Protein AF-A0A4U9VRC7-F1 (afdb_monomer_lite)

Sequence (42 aa):
MLQGMRKPVNDLSRGALVDDIVYTVALTAIQSAQADAQAAKA

Radius of gyration: 11.9 Å; chains: 1; bounding box: 26×16×31 Å

Secondary structure (DSSP, 8-state):
---S-SS------TT--HHHHHHHHHHHHHHHHHHHHHHTT-

Structure (mmCIF, N/CA/C/O backbone):
data_AF-A0A4U9VRC7-F1
#
_entry.id   AF-A0A4U9VRC7-F1
#
loop_
_atom_site.group_PDB
_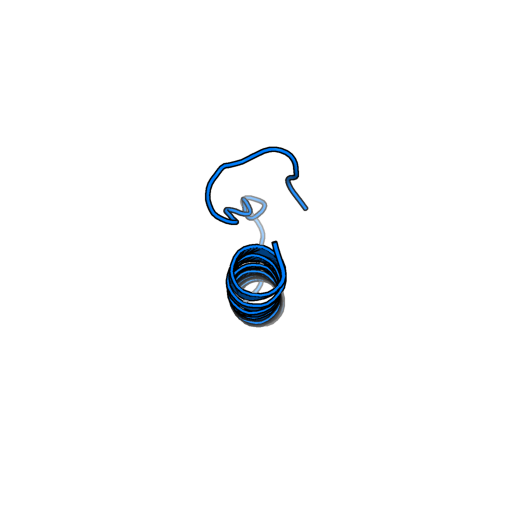atom_site.id
_atom_site.type_symbol
_atom_site.label_atom_id
_atom_site.label_alt_id
_atom_site.label_comp_id
_atom_site.label_asym_id
_atom_site.label_entity_id
_atom_site.label_seq_id
_atom_site.pdbx_PDB_ins_code
_atom_site.Cartn_x
_atom_site.Cartn_y
_atom_site.Cartn_z
_atom_site.occupancy
_atom_site.B_iso_or_equiv
_atom_site.auth_seq_id
_atom_site.auth_comp_id
_atom_site.auth_asym_id
_atom_site.auth_atom_id
_atom_site.pdbx_PDB_model_num
ATOM 1 N N . MET A 1 1 ? 4.735 6.420 4.851 1.00 82.19 1 MET A N 1
ATOM 2 C CA . MET A 1 1 ? 3.503 6.068 5.589 1.00 82.19 1 MET A CA 1
ATOM 3 C C . MET A 1 1 ? 3.013 7.302 6.301 1.00 82.19 1 MET A C 1
ATOM 5 O O . MET A 1 1 ? 3.745 7.828 7.133 1.00 82.19 1 MET A O 1
ATOM 9 N N . LEU A 1 2 ? 1.828 7.785 5.941 1.00 90.25 2 LEU A N 1
ATOM 10 C CA . LEU A 1 2 ? 1.261 8.998 6.527 1.00 90.25 2 LEU A CA 1
ATOM 11 C C . LEU A 1 2 ? 0.353 8.649 7.716 1.00 90.25 2 LEU A C 1
ATOM 13 O O . LEU A 1 2 ? -0.264 7.585 7.752 1.00 90.25 2 LEU A O 1
ATOM 17 N N . GLN A 1 3 ? 0.291 9.542 8.702 1.00 89.19 3 GLN A N 1
ATOM 18 C CA . GLN A 1 3 ? -0.499 9.399 9.929 1.00 89.19 3 GLN A CA 1
ATOM 19 C C . GLN A 1 3 ? -1.295 10.682 10.196 1.00 89.19 3 GLN A C 1
ATOM 21 O O . GLN A 1 3 ? -1.019 11.725 9.609 1.00 89.19 3 GLN A O 1
ATOM 26 N N . GLY A 1 4 ? -2.294 10.605 11.079 1.00 89.88 4 GLY A N 1
ATOM 27 C CA . GLY A 1 4 ? -3.085 11.771 11.495 1.00 89.88 4 GLY A CA 1
ATOM 28 C C . GLY A 1 4 ? -4.174 12.203 10.508 1.00 89.88 4 GLY A C 1
ATOM 29 O O . GLY A 1 4 ? -4.849 13.202 10.738 1.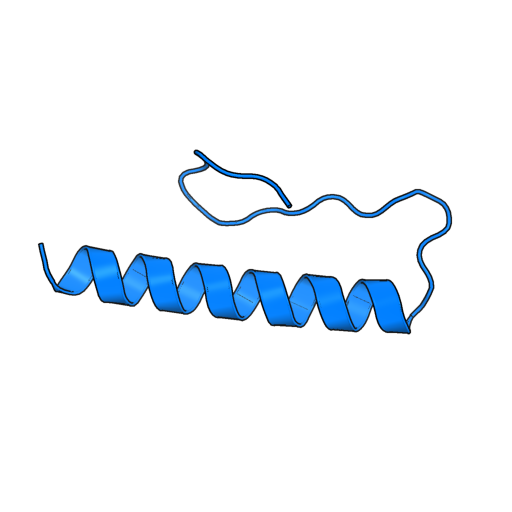00 89.88 4 GLY A O 1
ATOM 30 N N . MET A 1 5 ? -4.387 11.454 9.424 1.00 94.38 5 MET A N 1
ATOM 31 C CA . MET A 1 5 ? -5.487 11.705 8.495 1.00 94.38 5 M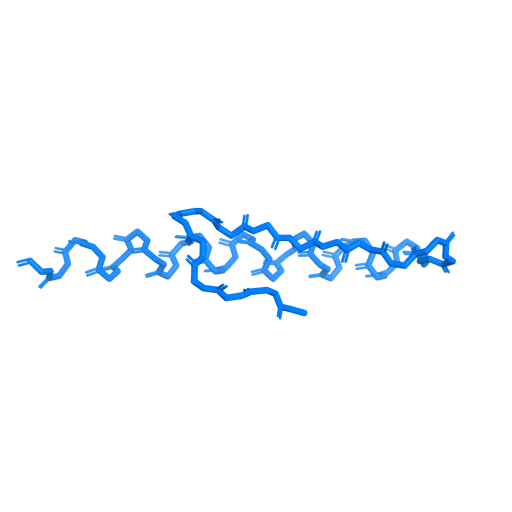ET A CA 1
ATOM 32 C C . MET A 1 5 ? -6.750 10.946 8.892 1.00 94.38 5 MET A C 1
ATOM 34 O O . MET A 1 5 ? -6.688 9.827 9.393 1.00 94.38 5 MET A O 1
ATOM 38 N N . ARG A 1 6 ? -7.913 11.542 8.596 1.00 91.75 6 ARG A N 1
ATOM 39 C CA . ARG A 1 6 ? -9.231 10.935 8.854 1.00 91.75 6 ARG A CA 1
ATOM 40 C C . ARG A 1 6 ? -9.425 9.596 8.134 1.00 91.75 6 ARG A C 1
ATOM 42 O O . ARG A 1 6 ? -10.151 8.743 8.626 1.00 91.75 6 ARG A O 1
ATOM 49 N N . LYS A 1 7 ? -8.819 9.433 6.957 1.00 94.12 7 LYS A N 1
ATOM 50 C CA . LYS A 1 7 ? -8.722 8.161 6.236 1.00 94.12 7 LYS A CA 1
ATOM 51 C C . LYS A 1 7 ? -7.269 7.942 5.810 1.00 94.12 7 LYS A C 1
ATOM 53 O O . LYS A 1 7 ? -6.592 8.938 5.538 1.00 94.12 7 LYS A O 1
ATOM 58 N N . PRO A 1 8 ? -6.790 6.692 5.728 1.00 96.94 8 PRO A N 1
ATOM 59 C CA . PRO A 1 8 ? -5.432 6.420 5.278 1.00 96.94 8 PRO A CA 1
ATOM 60 C C . PRO A 1 8 ? -5.238 6.864 3.829 1.00 96.94 8 PRO A C 1
ATOM 62 O O . PRO A 1 8 ? -6.029 6.525 2.950 1.00 96.94 8 PRO A O 1
ATOM 65 N N . VAL A 1 9 ? -4.172 7.615 3.586 1.00 97.12 9 VAL A N 1
ATOM 66 C CA . VAL A 1 9 ? -3.672 7.940 2.248 1.00 97.12 9 VAL A CA 1
ATOM 67 C C . VAL A 1 9 ? -2.161 7.821 2.328 1.00 97.12 9 VAL A C 1
ATOM 69 O O . VAL A 1 9 ? -1.562 8.252 3.310 1.00 97.12 9 VAL A O 1
ATOM 72 N N . ASN A 1 10 ? -1.548 7.220 1.318 1.00 97.94 10 ASN A N 1
ATOM 73 C CA . ASN A 1 10 ? -0.104 7.098 1.221 1.00 97.94 10 ASN A CA 1
ATOM 74 C C . ASN A 1 10 ? 0.314 7.540 -0.174 1.00 97.94 10 ASN A C 1
ATOM 76 O O . ASN A 1 10 ? -0.287 7.117 -1.163 1.00 97.94 10 ASN A O 1
ATOM 80 N N . ASP A 1 11 ? 1.308 8.416 -0.238 1.00 96.62 11 ASP A N 1
ATOM 81 C CA . ASP A 1 11 ? 1.922 8.789 -1.496 1.00 96.62 11 ASP A CA 1
ATOM 82 C C . ASP A 1 11 ? 2.906 7.706 -1.942 1.00 96.62 11 ASP A C 1
ATOM 84 O O . ASP A 1 11 ? 3.465 6.947 -1.146 1.00 96.62 11 ASP A O 1
ATOM 88 N N . LEU A 1 12 ? 3.088 7.630 -3.253 1.00 97.56 12 LEU A N 1
ATOM 89 C CA . LEU A 1 12 ? 4.133 6.829 -3.860 1.00 97.56 12 LEU A CA 1
ATOM 90 C C . LEU A 1 12 ? 5.214 7.758 -4.391 1.00 97.56 12 LEU A C 1
ATOM 92 O O . LEU A 1 12 ? 4.941 8.867 -4.860 1.00 97.56 12 LEU A O 1
ATOM 96 N N . SER A 1 13 ? 6.454 7.279 -4.351 1.00 96.44 13 SER A N 1
ATOM 97 C CA . SER A 1 13 ? 7.552 7.964 -5.018 1.00 96.44 13 SER A CA 1
ATOM 98 C C . SER A 1 13 ? 7.343 7.927 -6.539 1.00 96.44 13 SER A C 1
ATOM 100 O O . SER A 1 13 ? 6.691 7.036 -7.083 1.00 96.44 13 SER A O 1
ATOM 102 N N . ARG A 1 14 ? 7.928 8.887 -7.266 1.00 97.00 14 ARG A N 1
ATOM 103 C CA . ARG A 1 14 ? 7.800 8.966 -8.736 1.00 97.00 14 ARG A CA 1
ATOM 104 C C . ARG A 1 14 ? 8.416 7.770 -9.479 1.00 97.00 14 ARG A C 1
ATOM 106 O O . ARG A 1 14 ? 8.152 7.615 -10.664 1.00 97.00 14 ARG A O 1
ATOM 113 N N . GLY A 1 15 ? 9.240 6.971 -8.801 1.00 97.75 15 GLY A N 1
ATOM 114 C CA . GLY A 1 15 ? 9.895 5.779 -9.342 1.00 97.75 15 GLY A CA 1
ATOM 115 C C . GLY A 1 15 ? 9.358 4.465 -8.775 1.00 97.75 15 GLY A C 1
ATOM 116 O O . GLY A 1 15 ? 10.070 3.470 -8.843 1.00 97.75 15 GLY A O 1
ATOM 117 N N . ALA A 1 16 ? 8.163 4.466 -8.175 1.00 98.06 16 ALA A N 1
ATOM 118 C CA . ALA A 1 16 ? 7.567 3.267 -7.594 1.00 98.06 16 ALA A CA 1
ATOM 119 C C . ALA A 1 16 ? 7.385 2.155 -8.641 1.00 98.06 16 ALA A C 1
ATOM 121 O O . ALA A 1 16 ? 6.872 2.391 -9.739 1.00 98.06 16 ALA A O 1
ATOM 122 N N . LEU A 1 17 ? 7.794 0.940 -8.280 1.00 98.62 17 LEU A N 1
ATOM 123 C CA . LEU A 1 17 ? 7.575 -0.266 -9.069 1.00 98.62 17 LEU A CA 1
ATOM 124 C C . LEU A 1 17 ? 6.168 -0.824 -8.821 1.00 98.62 17 LEU A C 1
ATOM 126 O O . LEU A 1 17 ? 5.454 -0.403 -7.910 1.00 98.62 17 LEU A O 1
ATOM 130 N N . VAL A 1 18 ? 5.766 -1.813 -9.624 1.00 98.44 18 VAL A N 1
ATOM 131 C CA . VAL A 1 18 ? 4.473 -2.499 -9.452 1.00 98.44 18 VAL A CA 1
ATOM 132 C C . VAL A 1 18 ? 4.336 -3.073 -8.041 1.00 98.44 18 VAL A C 1
ATOM 134 O O . VAL A 1 18 ? 3.291 -2.905 -7.415 1.00 98.44 18 VAL A O 1
ATOM 137 N N . ASP A 1 19 ? 5.400 -3.672 -7.510 1.00 98.69 19 ASP A N 1
ATOM 138 C CA . ASP A 1 19 ? 5.391 -4.251 -6.166 1.00 98.69 19 ASP A CA 1
ATOM 139 C C . ASP A 1 19 ? 5.190 -3.189 -5.080 1.00 98.69 19 ASP A C 1
ATOM 141 O O . ASP A 1 19 ? 4.430 -3.416 -4.137 1.00 98.69 19 ASP A O 1
ATOM 145 N N . ASP A 1 20 ? 5.782 -2.000 -5.244 1.00 98.06 20 ASP A N 1
ATOM 146 C CA . ASP A 1 20 ? 5.586 -0.878 -4.321 1.00 98.06 20 ASP A CA 1
ATOM 147 C C . ASP A 1 20 ? 4.124 -0.420 -4.328 1.00 98.06 20 ASP A C 1
ATOM 149 O O . ASP A 1 20 ? 3.536 -0.189 -3.272 1.00 98.06 20 ASP A O 1
ATOM 153 N N . ILE A 1 21 ? 3.502 -0.347 -5.511 1.00 98.25 21 ILE A N 1
ATOM 154 C CA . ILE A 1 21 ? 2.084 0.010 -5.650 1.00 98.25 21 ILE A CA 1
ATOM 155 C C . ILE A 1 21 ? 1.208 -1.016 -4.925 1.00 98.25 21 ILE A C 1
ATOM 157 O O . ILE A 1 21 ? 0.357 -0.637 -4.116 1.00 98.25 21 ILE A O 1
ATOM 161 N N . VAL A 1 22 ? 1.417 -2.309 -5.188 1.00 98.56 22 VAL A N 1
ATOM 162 C CA . VAL A 1 22 ? 0.630 -3.392 -4.576 1.00 98.56 22 VAL A CA 1
ATOM 163 C C . VAL A 1 22 ? 0.794 -3.378 -3.060 1.00 98.56 22 VAL A C 1
ATOM 165 O O . VAL A 1 22 ? -0.200 -3.426 -2.331 1.00 98.56 22 VAL A O 1
ATOM 168 N N . TYR A 1 23 ? 2.030 -3.247 -2.578 1.00 98.19 23 TYR A N 1
ATOM 169 C CA . TYR A 1 23 ? 2.325 -3.183 -1.155 1.00 98.19 23 TYR A CA 1
ATOM 170 C C . TYR A 1 23 ? 1.654 -1.977 -0.488 1.00 98.19 23 TYR A C 1
ATOM 172 O O . TYR A 1 23 ? 0.979 -2.122 0.534 1.00 98.19 23 TYR A O 1
ATOM 180 N N . THR A 1 24 ? 1.772 -0.786 -1.078 1.00 97.94 24 THR A N 1
ATOM 181 C CA . THR A 1 24 ? 1.172 0.434 -0.529 1.00 97.94 24 THR A CA 1
ATOM 182 C C . THR A 1 24 ? -0.353 0.376 -0.526 1.00 97.94 24 THR A C 1
ATOM 184 O O . THR A 1 24 ? -0.965 0.808 0.454 1.00 97.94 24 THR A O 1
ATOM 187 N N . VAL A 1 25 ? -0.988 -0.192 -1.556 1.00 98.19 25 VAL A N 1
ATOM 188 C CA . VAL A 1 25 ? -2.446 -0.403 -1.581 1.00 98.19 25 VAL A CA 1
ATOM 189 C C . VAL A 1 25 ? -2.874 -1.384 -0.491 1.00 98.19 25 VAL A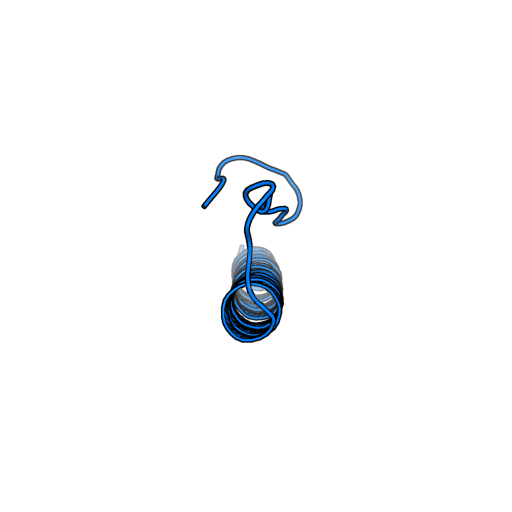 C 1
ATOM 191 O O . VAL A 1 25 ? -3.782 -1.068 0.280 1.00 98.19 25 VAL A O 1
ATOM 194 N N . ALA A 1 26 ? -2.203 -2.535 -0.373 1.00 98.44 26 ALA A N 1
ATOM 195 C CA . ALA A 1 26 ? -2.518 -3.537 0.645 1.00 98.44 26 ALA A CA 1
ATOM 196 C C . ALA A 1 26 ? -2.393 -2.958 2.063 1.00 98.44 26 ALA A C 1
ATOM 198 O O . ALA A 1 26 ? -3.295 -3.111 2.890 1.00 98.44 26 ALA A O 1
ATOM 199 N N . LEU A 1 27 ? -1.315 -2.219 2.325 1.00 97.62 27 LEU A N 1
ATOM 200 C CA . LEU A 1 27 ? -1.093 -1.575 3.613 1.00 97.62 27 LEU A CA 1
ATOM 201 C C . LEU A 1 27 ? -2.144 -0.495 3.908 1.00 97.62 27 LEU A C 1
ATOM 203 O O . LEU A 1 27 ? -2.654 -0.426 5.024 1.00 97.62 27 LEU A O 1
ATOM 207 N N . THR A 1 28 ? -2.529 0.302 2.908 1.00 97.94 28 THR A N 1
ATOM 208 C CA . THR A 1 28 ? -3.576 1.331 3.045 1.00 97.94 28 THR A CA 1
ATOM 209 C C . THR A 1 28 ? -4.941 0.702 3.354 1.00 97.94 28 THR A C 1
ATOM 211 O O . THR A 1 28 ? -5.676 1.207 4.205 1.00 97.94 28 THR A O 1
ATOM 214 N N . ALA A 1 29 ? -5.270 -0.436 2.731 1.00 98.06 29 ALA A N 1
ATOM 215 C CA . ALA A 1 29 ? -6.494 -1.182 3.021 1.00 98.06 29 ALA A CA 1
ATOM 216 C C . ALA A 1 29 ? -6.513 -1.712 4.464 1.00 98.06 29 ALA A C 1
ATOM 218 O O . ALA A 1 29 ? -7.512 -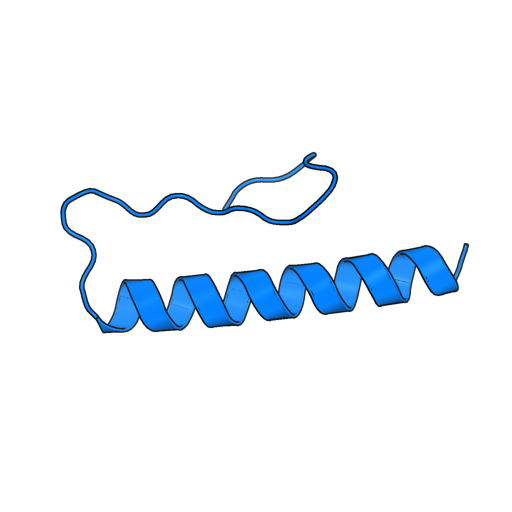1.557 5.169 1.00 98.06 29 ALA A O 1
ATOM 219 N N . ILE A 1 30 ? -5.390 -2.267 4.934 1.00 96.94 30 ILE A N 1
ATOM 220 C CA . ILE A 1 30 ? -5.246 -2.737 6.319 1.00 96.94 30 ILE A CA 1
ATOM 221 C C . ILE A 1 30 ? -5.383 -1.576 7.309 1.00 96.94 30 ILE A C 1
ATOM 223 O O . ILE A 1 30 ? -6.112 -1.701 8.291 1.00 96.94 30 ILE A O 1
ATOM 227 N N . GLN A 1 31 ? -4.737 -0.437 7.048 1.00 96.00 31 GLN A N 1
ATOM 228 C CA . GLN A 1 31 ? -4.883 0.762 7.878 1.00 96.00 31 GLN A CA 1
ATOM 229 C C . GLN A 1 31 ? -6.348 1.208 7.973 1.00 96.00 31 GLN A C 1
ATOM 231 O O . GLN A 1 31 ? -6.794 1.589 9.053 1.00 96.00 31 GLN A O 1
ATOM 236 N N . SER A 1 32 ? -7.107 1.131 6.873 1.00 96.75 32 SER A N 1
ATOM 237 C CA . SER A 1 32 ? -8.525 1.512 6.869 1.00 96.75 32 SER A CA 1
ATOM 238 C C . SER A 1 32 ? -9.340 0.551 7.725 1.00 96.75 32 SER A C 1
ATOM 240 O O . SER A 1 32 ? -10.070 0.992 8.605 1.00 96.75 32 SER A O 1
ATOM 242 N N . ALA A 1 33 ? -9.153 -0.757 7.532 1.00 96.50 33 ALA A N 1
ATOM 243 C CA . ALA A 1 33 ? -9.856 -1.776 8.303 1.00 96.50 33 ALA A CA 1
ATOM 244 C C . ALA A 1 33 ? -9.564 -1.669 9.810 1.00 96.50 33 ALA A C 1
ATOM 246 O O . ALA A 1 33 ? -10.465 -1.822 10.633 1.00 96.50 33 ALA A O 1
ATOM 247 N N . GLN A 1 34 ? -8.316 -1.371 10.185 1.00 94.38 34 GLN A N 1
ATOM 248 C CA . GLN A 1 34 ? -7.944 -1.143 11.583 1.00 94.38 34 GLN A CA 1
ATOM 249 C C . GLN A 1 34 ? -8.574 0.132 12.151 1.00 94.38 34 GLN A C 1
ATOM 251 O O . GLN A 1 34 ? -9.050 0.109 13.284 1.00 94.38 34 GLN A O 1
ATOM 256 N N . ALA A 1 35 ? -8.603 1.224 11.380 1.00 91.69 35 ALA A N 1
ATOM 257 C CA . ALA A 1 35 ? -9.241 2.470 11.798 1.00 91.69 35 ALA A CA 1
ATOM 258 C C . ALA A 1 35 ? -10.750 2.280 12.031 1.00 91.69 35 ALA A C 1
ATOM 260 O O . ALA A 1 35 ? -11.261 2.706 13.067 1.00 91.69 35 ALA A O 1
ATOM 261 N N . ASP A 1 36 ? -11.436 1.577 11.127 1.00 92.31 36 ASP A N 1
ATOM 262 C CA . ASP A 1 36 ? -12.862 1.264 11.256 1.00 92.31 36 ASP A CA 1
ATOM 263 C C . ASP A 1 36 ? -13.126 0.366 12.478 1.00 92.31 36 ASP A C 1
ATOM 265 O O . ASP A 1 36 ? -14.018 0.636 13.284 1.00 92.31 36 ASP A O 1
ATOM 269 N N . ALA A 1 37 ? -12.302 -0.669 12.674 1.00 93.12 37 ALA A N 1
ATOM 270 C CA . ALA A 1 37 ? -12.404 -1.558 13.829 1.00 93.12 37 ALA A CA 1
ATOM 271 C C . ALA A 1 37 ? -12.130 -0.839 15.160 1.00 93.12 37 ALA A C 1
ATOM 273 O O . ALA A 1 37 ? -12.722 -1.194 16.178 1.00 93.12 37 ALA A O 1
ATOM 274 N N . GLN A 1 38 ? -11.236 0.151 15.176 1.00 89.75 38 GLN A N 1
ATOM 275 C CA . GLN A 1 38 ? -10.960 0.954 16.364 1.00 89.75 38 GLN A CA 1
ATOM 276 C C . GLN A 1 38 ? -12.106 1.924 16.663 1.00 89.75 38 GLN A C 1
ATOM 278 O O . GLN A 1 38 ? -12.481 2.067 17.824 1.00 89.75 38 GLN A O 1
ATOM 283 N N . ALA A 1 39 ? -12.687 2.547 15.634 1.00 87.75 39 ALA A N 1
ATOM 284 C CA . ALA A 1 39 ? -13.849 3.416 15.784 1.00 87.75 39 ALA A CA 1
ATOM 285 C C . ALA A 1 39 ? -15.066 2.658 16.339 1.00 87.75 39 ALA A C 1
ATOM 287 O O . ALA A 1 39 ? -15.783 3.198 17.168 1.00 87.75 39 ALA A O 1
ATOM 288 N N . ALA A 1 40 ? -15.265 1.397 15.945 1.00 90.31 40 ALA A N 1
ATOM 289 C CA . ALA A 1 40 ? -16.346 0.553 16.462 1.00 90.31 40 ALA A CA 1
ATOM 290 C C . ALA A 1 40 ? -16.168 0.111 17.931 1.00 90.31 40 ALA A C 1
ATOM 292 O O . ALA A 1 40 ? -17.110 -0.405 18.529 1.00 90.31 40 ALA A O 1
ATOM 293 N N . LYS A 1 41 ? -14.963 0.250 18.500 1.00 84.44 41 LYS A N 1
ATOM 294 C CA . LYS A 1 41 ? -14.662 -0.106 19.899 1.00 84.44 41 LYS A CA 1
ATOM 295 C C . LYS A 1 41 ? -14.792 1.070 20.873 1.00 84.44 41 LYS A C 1
ATOM 297 O O . LYS A 1 41 ? -14.702 0.835 22.076 1.00 84.44 41 LYS A O 1
ATOM 302 N N . ALA A 1 42 ? -14.913 2.294 20.364 1.00 75.25 42 ALA A N 1
ATOM 303 C CA . ALA A 1 42 ? -15.050 3.521 21.146 1.00 75.25 42 ALA A CA 1
ATOM 304 C C . ALA A 1 42 ? -16.529 3.882 21.331 1.00 75.25 42 ALA A C 1
ATOM 306 O O . ALA A 1 42 ? -16.849 4.427 22.409 1.00 75.25 42 ALA A O 1
#

Foldseek 3Di:
DDDDDPADDDDDDPPDDPVNVVVSVVVSVVRRVVSVVVVVVD

InterPro domains:
  IPR002505 Phosphate acetyl/butaryl transferase [PF01515] (1-29)
  IPR042113 Phosphate acetyltransferase, domain 1 [G3DSA:3.40.50.10950] (1-37)
  IPR050500 Phosphate Acetyltransferase/Butyryltransferase [PTHR43356] (1-39)

Organism: Serratia fonticola (NCBI:txid47917)

pLDDT: mean 94.51, std 5.05, r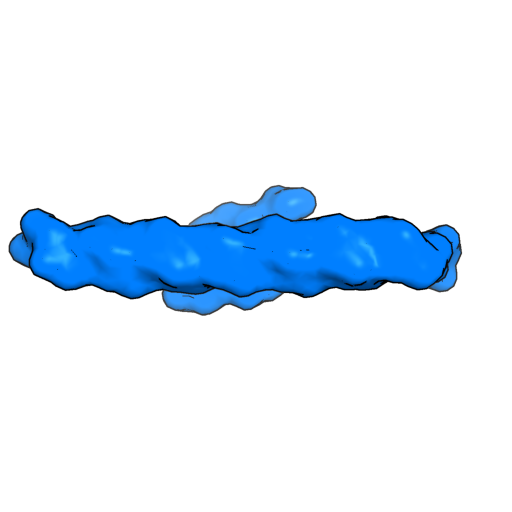ange [75.25, 98.69]